Protein AF-A0A7V4FZ25-F1 (afdb_monomer_lite)

Radius of gyration: 13.08 Å; chains: 1; bounding box: 27×29×30 Å

Structure (mmCIF, N/CA/C/O backbone):
data_AF-A0A7V4FZ25-F1
#
_entry.id   AF-A0A7V4FZ25-F1
#
loop_
_atom_site.group_PDB
_atom_site.id
_atom_site.type_symbol
_atom_site.label_atom_id
_atom_site.label_alt_id
_atom_site.label_comp_id
_atom_site.label_asym_id
_atom_site.label_entity_id
_atom_site.label_seq_id
_atom_site.pdbx_PDB_ins_code
_atom_site.Cartn_x
_atom_site.Cartn_y
_atom_site.Cartn_z
_atom_site.occupancy
_atom_site.B_iso_or_equiv
_atom_site.auth_seq_id
_atom_site.auth_comp_id
_atom_site.auth_asym_id
_atom_site.auth_atom_id
_atom_site.pdbx_PDB_model_num
ATOM 1 N N . MET A 1 1 ? -6.986 15.927 11.518 1.00 80.25 1 MET A N 1
ATOM 2 C CA . MET A 1 1 ? -6.203 16.399 10.353 1.00 80.25 1 MET A CA 1
ATOM 3 C C . MET A 1 1 ? -5.721 15.170 9.613 1.00 80.25 1 MET A C 1
ATOM 5 O O . MET A 1 1 ? -5.209 14.267 10.265 1.00 80.25 1 MET A O 1
ATOM 9 N N . THR A 1 2 ? -5.935 15.107 8.302 1.00 90.19 2 THR A N 1
ATOM 10 C CA . THR A 1 2 ? -5.576 13.933 7.498 1.00 90.19 2 THR A CA 1
ATOM 11 C C . THR A 1 2 ? -4.122 14.043 7.044 1.00 90.19 2 THR A C 1
ATOM 13 O O . THR A 1 2 ? -3.724 15.061 6.474 1.00 90.19 2 THR A O 1
ATOM 16 N N . ARG A 1 3 ? -3.315 13.014 7.317 1.00 94.31 3 ARG A N 1
ATOM 17 C CA . ARG A 1 3 ? -1.909 12.899 6.904 1.00 94.31 3 ARG A CA 1
ATOM 18 C C . ARG A 1 3 ? -1.791 11.829 5.827 1.00 94.31 3 ARG A C 1
ATOM 20 O O . ARG A 1 3 ? -2.431 10.790 5.911 1.00 94.31 3 ARG A O 1
ATOM 27 N N . THR A 1 4 ? -0.942 12.053 4.829 1.00 94.94 4 THR A N 1
ATOM 28 C CA . THR A 1 4 ? -0.670 11.042 3.799 1.00 94.94 4 THR A CA 1
ATOM 29 C C . THR A 1 4 ? 0.824 10.806 3.665 1.00 94.94 4 THR A C 1
ATOM 31 O O . THR A 1 4 ? 1.589 11.739 3.396 1.00 94.94 4 THR A O 1
ATOM 34 N N . GLU A 1 5 ? 1.214 9.548 3.795 1.00 95.12 5 GLU A N 1
ATOM 35 C CA . GLU A 1 5 ? 2.581 9.054 3.692 1.00 95.12 5 GLU A CA 1
ATOM 36 C C . GLU A 1 5 ? 2.766 8.223 2.423 1.00 95.12 5 GLU A C 1
ATOM 38 O O . GLU A 1 5 ? 1.811 7.665 1.878 1.00 95.12 5 GLU A O 1
ATOM 43 N N . VAL A 1 6 ? 4.008 8.170 1.940 1.00 94.56 6 VAL A N 1
ATOM 44 C CA . VAL A 1 6 ? 4.397 7.356 0.787 1.00 94.56 6 VAL A CA 1
ATOM 45 C C . VAL A 1 6 ? 5.544 6.467 1.214 1.00 94.56 6 VAL A C 1
ATOM 47 O O . VAL A 1 6 ? 6.602 6.975 1.587 1.00 94.56 6 VAL A O 1
ATOM 50 N N . TYR A 1 7 ? 5.338 5.162 1.118 1.00 94.88 7 TYR A N 1
ATOM 51 C CA . TYR A 1 7 ? 6.369 4.167 1.352 1.00 94.88 7 TYR A CA 1
ATOM 52 C C . TYR A 1 7 ? 6.880 3.642 0.018 1.00 94.88 7 TYR A C 1
ATOM 54 O O . TYR A 1 7 ? 6.080 3.301 -0.852 1.00 94.88 7 TYR A O 1
ATOM 62 N N . THR A 1 8 ? 8.200 3.587 -0.141 1.00 92.94 8 THR A N 1
ATOM 63 C CA . THR A 1 8 ? 8.840 3.223 -1.414 1.00 92.94 8 THR A CA 1
ATOM 64 C C . THR A 1 8 ? 9.739 1.997 -1.322 1.00 92.94 8 THR A C 1
ATOM 66 O O . THR A 1 8 ? 10.437 1.681 -2.279 1.00 92.94 8 THR A O 1
ATOM 69 N N . THR A 1 9 ? 9.753 1.314 -0.175 1.00 92.50 9 THR A N 1
ATOM 70 C CA . THR A 1 9 ? 10.602 0.143 0.053 1.00 92.50 9 THR A CA 1
ATOM 71 C C . THR A 1 9 ? 9.761 -1.069 0.470 1.00 92.50 9 THR A C 1
ATOM 73 O O . THR A 1 9 ? 8.716 -0.890 1.107 1.00 92.50 9 THR A O 1
ATOM 76 N N . PRO A 1 10 ? 10.158 -2.304 0.107 1.00 91.81 10 PRO A N 1
ATOM 77 C CA . PRO A 1 10 ? 9.368 -3.505 0.395 1.00 91.81 10 PRO A CA 1
ATOM 78 C C . PRO A 1 10 ? 9.127 -3.774 1.888 1.00 91.81 10 PRO A C 1
ATOM 80 O O . PRO A 1 10 ? 8.116 -4.376 2.242 1.00 91.81 10 PRO A O 1
ATOM 83 N N . GLU A 1 11 ? 9.991 -3.286 2.783 1.00 95.81 11 GLU A N 1
ATOM 84 C CA . GLU A 1 11 ? 9.839 -3.420 4.243 1.00 95.81 11 GLU A CA 1
ATOM 85 C C . GLU A 1 11 ? 8.555 -2.751 4.755 1.00 95.81 11 GLU A C 1
ATOM 87 O O . GLU A 1 11 ? 8.050 -3.076 5.831 1.00 95.81 11 GLU A O 1
ATOM 92 N N . ALA A 1 12 ? 7.988 -1.831 3.971 1.00 96.31 12 ALA A N 1
ATOM 93 C CA . ALA A 1 12 ? 6.710 -1.211 4.270 1.00 96.31 12 ALA A CA 1
ATOM 94 C C . ALA A 1 12 ? 5.555 -2.216 4.328 1.00 96.31 12 ALA A C 1
ATOM 96 O O . ALA A 1 12 ? 4.629 -2.005 5.107 1.00 96.31 12 ALA A O 1
ATOM 97 N N . PHE A 1 13 ? 5.611 -3.316 3.566 1.00 96.69 13 PHE A N 1
ATOM 98 C CA . PHE A 1 13 ? 4.602 -4.369 3.678 1.00 96.69 13 PHE A CA 1
ATOM 99 C C . PHE A 1 13 ? 4.586 -4.961 5.085 1.00 96.69 13 PHE A C 1
ATOM 101 O O . PHE A 1 13 ? 3.515 -5.061 5.674 1.00 96.69 13 PHE A O 1
ATOM 108 N N . ASP A 1 14 ? 5.755 -5.261 5.653 1.00 97.88 14 ASP A N 1
ATOM 109 C CA . ASP A 1 14 ? 5.863 -5.810 7.007 1.00 97.88 14 ASP A CA 1
ATOM 110 C C . ASP A 1 14 ? 5.476 -4.783 8.071 1.00 97.88 14 ASP A C 1
ATOM 112 O O . ASP A 1 14 ? 4.720 -5.091 8.992 1.00 97.88 14 ASP A O 1
ATOM 116 N N . ARG A 1 15 ? 5.926 -3.533 7.909 1.00 97.56 15 ARG A N 1
ATOM 117 C CA . ARG A 1 15 ? 5.587 -2.441 8.829 1.00 97.56 15 ARG A CA 1
ATOM 118 C C . ARG A 1 15 ? 4.082 -2.172 8.894 1.00 97.56 15 ARG A C 1
ATOM 120 O O . ARG A 1 15 ? 3.568 -1.885 9.970 1.00 97.56 15 ARG A O 1
ATOM 127 N N . LEU A 1 16 ? 3.396 -2.227 7.753 1.00 97.62 16 LEU A N 1
ATOM 128 C CA . LEU A 1 16 ? 1.977 -1.885 7.643 1.00 97.62 16 LEU A CA 1
ATOM 129 C C . LEU A 1 16 ? 1.051 -3.095 7.802 1.00 97.62 16 LEU A C 1
ATOM 131 O O . LEU A 1 16 ? -0.154 -2.892 7.882 1.00 97.62 16 LEU A O 1
ATOM 135 N N . ALA A 1 17 ? 1.561 -4.331 7.862 1.00 97.69 17 ALA A N 1
ATOM 136 C CA . ALA A 1 17 ? 0.753 -5.552 7.774 1.00 97.69 17 ALA A CA 1
ATOM 137 C C . ALA A 1 17 ? -0.443 -5.582 8.741 1.00 97.69 17 ALA A C 1
ATOM 139 O O . ALA A 1 17 ? -1.573 -5.853 8.329 1.00 97.69 17 ALA A O 1
ATOM 140 N N . GLY A 1 18 ? -0.208 -5.249 10.015 1.00 97.62 18 GLY A N 1
ATOM 141 C CA . GLY A 1 18 ? -1.253 -5.239 11.040 1.00 97.62 18 GLY A CA 1
ATOM 142 C C . GLY A 1 18 ? -2.361 -4.223 10.750 1.00 97.62 18 GLY A C 1
ATOM 143 O O . GLY A 1 18 ? -3.536 -4.584 10.684 1.00 97.62 18 GLY A O 1
ATOM 144 N N . GLU A 1 19 ? -1.995 -2.956 10.541 1.00 97.56 19 GLU A N 1
ATOM 145 C CA . GLU A 1 19 ? -2.958 -1.878 10.285 1.00 97.56 19 GLU A CA 1
ATOM 146 C C . GLU A 1 19 ? -3.639 -2.011 8.919 1.00 97.56 19 GLU A C 1
ATOM 148 O O . GLU A 1 19 ? -4.827 -1.717 8.796 1.00 97.56 19 GLU A O 1
ATOM 153 N N . TRP A 1 20 ? -2.916 -2.504 7.909 1.00 97.81 20 TRP A N 1
ATOM 154 C CA . TRP A 1 20 ? -3.433 -2.805 6.577 1.00 97.81 20 TRP A CA 1
ATOM 155 C C . TRP A 1 20 ? -4.563 -3.821 6.665 1.00 97.81 20 TRP A C 1
ATOM 157 O O . TRP A 1 20 ? -5.674 -3.553 6.211 1.00 97.81 20 TRP A O 1
ATOM 167 N N . ASN A 1 21 ? -4.305 -4.985 7.264 1.00 97.50 21 ASN A N 1
ATOM 168 C CA . ASN A 1 21 ? -5.310 -6.038 7.345 1.00 97.50 21 ASN A CA 1
ATOM 169 C C . ASN A 1 21 ? -6.464 -5.633 8.276 1.00 97.50 21 ASN A C 1
ATOM 171 O O . ASN A 1 21 ? -7.615 -5.961 7.995 1.00 97.50 21 ASN A O 1
ATOM 175 N N . ALA A 1 22 ? -6.203 -4.848 9.327 1.00 97.00 22 ALA A N 1
ATOM 176 C CA . ALA A 1 22 ? -7.260 -4.265 10.153 1.00 97.00 22 ALA A CA 1
ATOM 177 C C . ALA A 1 22 ? -8.126 -3.241 9.39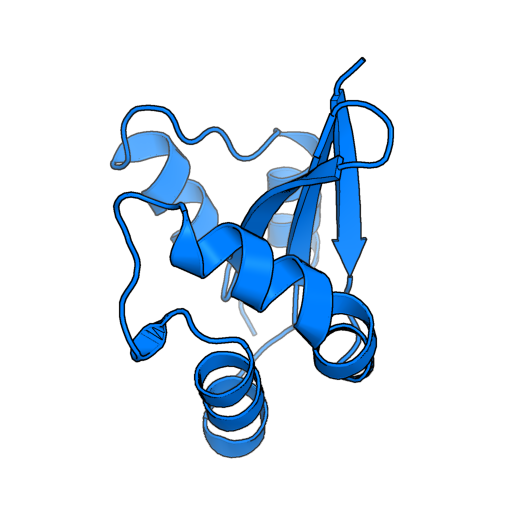3 1.00 97.00 22 ALA A C 1
ATOM 179 O O . ALA A 1 22 ? -9.327 -3.141 9.657 1.00 97.00 22 ALA A O 1
ATOM 180 N N . LEU A 1 23 ? -7.543 -2.460 8.475 1.00 96.69 23 LEU A N 1
ATOM 181 C CA . LEU A 1 23 ? -8.267 -1.555 7.575 1.00 96.69 23 LEU A CA 1
ATOM 182 C C . LEU A 1 23 ? -9.100 -2.331 6.561 1.00 96.69 23 LEU A C 1
ATOM 184 O O . LEU A 1 23 ? -10.282 -2.035 6.396 1.00 96.69 23 LEU A O 1
ATOM 188 N N . LEU A 1 24 ? -8.512 -3.340 5.926 1.00 95.69 24 LEU A N 1
ATOM 189 C CA . LEU A 1 24 ? -9.191 -4.141 4.918 1.00 95.69 24 LEU A CA 1
ATOM 190 C C . LEU A 1 24 ? -10.431 -4.837 5.486 1.00 95.69 24 LEU A C 1
ATOM 192 O O . LEU A 1 24 ? -11.503 -4.736 4.904 1.00 95.69 24 LEU A O 1
ATOM 196 N N . LYS A 1 25 ? -10.311 -5.439 6.672 1.00 96.62 25 LYS A N 1
ATOM 197 C CA . LYS A 1 25 ? -11.380 -6.214 7.325 1.00 96.62 25 LYS A CA 1
ATOM 198 C C . LYS A 1 25 ? -12.637 -5.408 7.674 1.00 96.62 25 LYS A C 1
ATOM 200 O O . LYS A 1 25 ? -13.688 -5.980 7.941 1.00 96.62 25 LYS A O 1
ATOM 205 N N . ARG A 1 26 ? -12.527 -4.076 7.724 1.00 94.94 26 ARG A N 1
ATOM 206 C CA . ARG A 1 26 ? -13.653 -3.148 7.943 1.00 94.94 26 ARG A CA 1
ATOM 207 C C . ARG A 1 26 ? -14.014 -2.337 6.694 1.00 94.94 26 ARG A C 1
ATOM 209 O O . ARG A 1 26 ? -14.850 -1.442 6.773 1.00 94.94 26 ARG A O 1
ATOM 216 N N . SER A 1 27 ? -13.355 -2.608 5.571 1.00 92.56 27 SER A N 1
ATOM 217 C CA . SER A 1 27 ? -13.603 -1.965 4.286 1.00 92.56 27 SER A CA 1
ATOM 218 C C . SER A 1 27 ? -14.713 -2.693 3.533 1.00 92.56 27 SER A C 1
ATOM 220 O O . SER A 1 27 ? -14.852 -3.910 3.627 1.00 92.56 27 SER A O 1
ATOM 222 N N . ALA A 1 28 ? -15.457 -1.964 2.703 1.00 90.69 28 ALA A N 1
ATOM 223 C CA . ALA A 1 28 ? -16.382 -2.570 1.746 1.00 90.69 28 ALA A CA 1
ATOM 224 C C . ALA A 1 28 ? -15.664 -3.415 0.667 1.00 90.69 28 ALA A C 1
ATOM 226 O O . ALA A 1 28 ? -16.314 -4.172 -0.048 1.00 90.69 28 ALA A O 1
ATOM 227 N N . SER A 1 29 ? -14.336 -3.297 0.562 1.00 86.31 29 SER A N 1
ATOM 228 C CA . SER A 1 29 ? -13.495 -3.990 -0.421 1.00 86.31 29 SER A CA 1
ATOM 229 C C . SER A 1 29 ? -12.681 -5.151 0.177 1.00 86.31 29 SER A C 1
ATOM 231 O O . SER A 1 29 ? -11.609 -5.454 -0.341 1.00 86.31 29 SER A O 1
ATOM 233 N N . ASP A 1 30 ? -13.138 -5.786 1.265 1.00 91.50 30 ASP A N 1
ATOM 234 C CA . ASP A 1 30 ? -12.450 -6.923 1.908 1.00 91.50 30 ASP A CA 1
ATOM 235 C C . ASP A 1 30 ? -12.353 -8.145 0.973 1.00 91.50 30 ASP A C 1
ATOM 237 O O . ASP A 1 30 ? -13.254 -8.980 0.883 1.00 91.50 30 ASP A O 1
ATOM 241 N N . THR A 1 31 ? -11.261 -8.221 0.213 1.00 89.06 31 THR A N 1
ATOM 242 C CA . THR A 1 31 ? -10.995 -9.285 -0.758 1.00 89.06 31 THR A CA 1
ATOM 243 C C . THR A 1 31 ? -9.566 -9.782 -0.606 1.00 89.06 31 THR A C 1
ATOM 245 O O . THR A 1 31 ? -8.661 -9.012 -0.283 1.00 89.06 31 THR A O 1
ATOM 248 N N . LEU A 1 32 ? -9.338 -11.066 -0.906 1.00 84.19 32 LEU A N 1
ATOM 249 C CA . LEU A 1 32 ? -8.016 -11.694 -0.805 1.00 84.19 32 LEU A CA 1
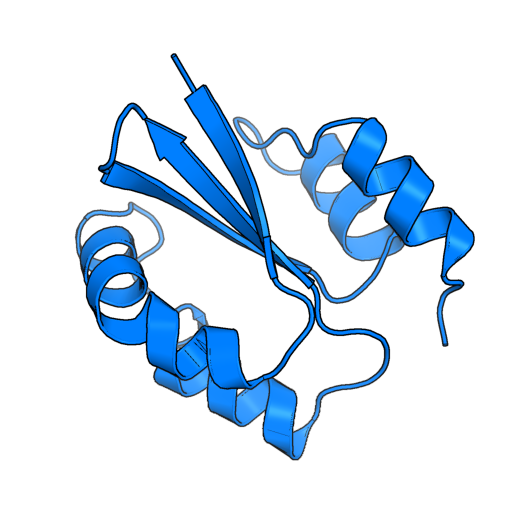ATOM 250 C C . LEU A 1 32 ? -6.935 -10.918 -1.571 1.00 84.19 32 LEU A C 1
ATOM 252 O O . LEU A 1 32 ? -5.816 -10.790 -1.094 1.00 84.19 32 LEU A O 1
ATOM 256 N N . PHE A 1 33 ? -7.271 -10.367 -2.739 1.00 86.25 33 PHE A N 1
ATOM 257 C CA . PHE A 1 33 ? -6.318 -9.635 -3.575 1.00 86.25 33 PHE A CA 1
ATOM 258 C C . PHE A 1 33 ? -5.817 -8.339 -2.938 1.00 86.25 33 PHE A C 1
ATOM 260 O O . PHE A 1 33 ? -4.801 -7.801 -3.368 1.00 86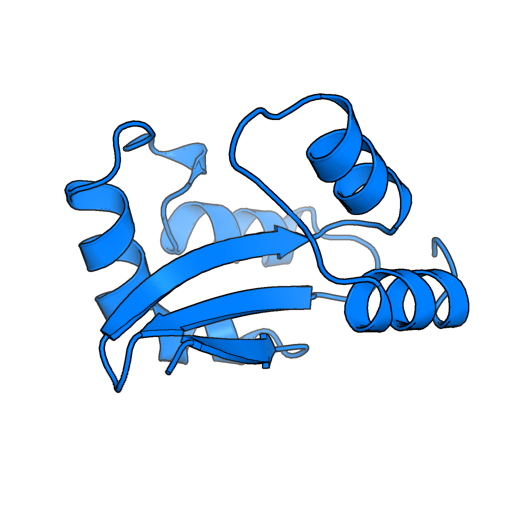.25 33 PHE A O 1
ATOM 267 N N . LEU A 1 34 ? -6.523 -7.822 -1.935 1.00 91.75 34 LEU A N 1
ATOM 268 C CA . LEU A 1 34 ? -6.165 -6.599 -1.232 1.00 91.75 34 LEU A CA 1
ATOM 269 C C . LEU A 1 34 ? -5.527 -6.866 0.132 1.00 91.75 34 LEU A C 1
ATOM 271 O O . LEU A 1 34 ? -5.178 -5.899 0.805 1.00 91.75 34 LEU A O 1
ATOM 275 N N . THR A 1 35 ? -5.336 -8.125 0.542 1.00 94.88 35 THR A N 1
ATOM 276 C CA . THR A 1 35 ? -4.598 -8.438 1.775 1.00 94.88 35 THR A CA 1
ATOM 277 C C . THR A 1 35 ? -3.133 -8.045 1.642 1.00 94.88 35 THR A C 1
ATOM 279 O O . THR A 1 35 ? -2.563 -8.043 0.544 1.00 94.88 35 THR A O 1
ATOM 282 N N . ASN A 1 36 ? -2.502 -7.721 2.770 1.00 97.25 36 ASN A N 1
ATOM 283 C CA . ASN A 1 36 ? -1.080 -7.401 2.789 1.00 97.25 36 ASN A CA 1
ATOM 284 C C . ASN A 1 36 ? -0.234 -8.560 2.239 1.00 97.25 36 ASN A C 1
ATOM 286 O O . ASN A 1 36 ? 0.688 -8.337 1.464 1.00 97.25 36 ASN A O 1
ATOM 290 N N . GLU A 1 37 ? -0.583 -9.796 2.586 1.00 96.06 37 GLU A N 1
ATOM 291 C CA . GLU A 1 37 ? 0.119 -11.013 2.192 1.00 96.06 37 GLU A CA 1
ATOM 292 C C . GLU A 1 37 ? 0.093 -11.213 0.676 1.00 96.06 37 GLU A C 1
ATOM 294 O O . GLU A 1 37 ? 1.126 -11.529 0.071 1.00 96.06 37 GLU A O 1
ATOM 299 N N . TRP A 1 38 ? -1.074 -11.000 0.056 1.00 92.12 38 TRP A N 1
ATOM 300 C CA . TRP A 1 38 ? -1.208 -11.076 -1.392 1.00 92.12 38 TRP A CA 1
ATOM 301 C C . TRP A 1 38 ? -0.426 -9.955 -2.065 1.00 92.12 38 TRP A C 1
ATOM 303 O O . TRP A 1 38 ? 0.359 -10.227 -2.964 1.00 92.12 38 TRP A O 1
ATOM 313 N N . GLN A 1 39 ? -0.581 -8.711 -1.608 1.00 94.00 39 GLN A N 1
ATOM 314 C CA . GLN A 1 39 ? 0.100 -7.555 -2.196 1.00 94.00 39 GLN A CA 1
ATOM 315 C C . GLN A 1 39 ? 1.624 -7.654 -2.069 1.00 94.00 39 GLN A C 1
ATOM 317 O O . GLN A 1 39 ? 2.336 -7.447 -3.049 1.00 94.00 39 GLN A O 1
ATOM 322 N N . LYS A 1 40 ? 2.131 -8.072 -0.903 1.00 94.62 40 LYS A N 1
ATOM 323 C CA . LYS A 1 40 ? 3.554 -8.345 -0.667 1.00 94.62 40 LYS A CA 1
ATOM 324 C C . LYS A 1 40 ? 4.078 -9.426 -1.608 1.00 94.62 40 LYS A C 1
ATOM 326 O O . LYS A 1 40 ? 5.152 -9.275 -2.181 1.00 94.62 40 LYS A O 1
ATOM 331 N N . THR A 1 41 ? 3.336 -10.524 -1.756 1.00 90.19 41 THR A N 1
ATOM 332 C CA . THR A 1 41 ? 3.731 -11.638 -2.629 1.00 90.19 41 THR A CA 1
ATOM 333 C C . THR A 1 41 ? 3.687 -11.225 -4.093 1.00 90.19 41 THR A C 1
ATOM 335 O O . THR A 1 41 ? 4.667 -11.407 -4.802 1.00 90.19 41 THR A O 1
ATOM 338 N N . TRP A 1 42 ? 2.594 -10.609 -4.539 1.00 89.19 42 TRP A N 1
ATOM 339 C CA . TRP A 1 42 ? 2.437 -10.137 -5.909 1.00 89.19 42 TRP A CA 1
ATOM 340 C C . TRP A 1 42 ? 3.563 -9.182 -6.296 1.00 89.19 42 TRP A C 1
ATOM 342 O O . TRP A 1 42 ? 4.169 -9.345 -7.349 1.00 89.19 42 TRP A O 1
ATOM 352 N N . TRP A 1 43 ? 3.908 -8.245 -5.414 1.00 88.12 43 TRP A N 1
ATOM 353 C CA . TRP A 1 43 ? 4.958 -7.278 -5.699 1.00 88.12 43 TRP A CA 1
ATOM 354 C C . TRP A 1 43 ? 6.373 -7.855 -5.624 1.00 88.12 43 TRP A C 1
ATOM 356 O O . TRP A 1 43 ? 7.255 -7.387 -6.334 1.00 88.12 43 TRP A O 1
ATOM 366 N N . ARG A 1 44 ? 6.586 -8.911 -4.832 1.00 89.12 44 ARG A N 1
ATOM 367 C CA . ARG A 1 44 ? 7.851 -9.655 -4.813 1.00 89.12 44 ARG A CA 1
ATOM 368 C C . ARG A 1 44 ? 8.056 -10.498 -6.074 1.00 89.12 44 ARG A C 1
ATOM 370 O O . ARG A 1 44 ? 9.173 -10.556 -6.568 1.00 89.12 44 ARG A O 1
ATOM 377 N N . GLU A 1 45 ? 7.012 -11.178 -6.545 1.00 87.12 45 GLU A N 1
ATOM 378 C CA . GLU A 1 45 ? 7.131 -12.180 -7.617 1.00 87.12 45 GLU A CA 1
ATOM 379 C C . GLU A 1 45 ? 6.865 -11.612 -9.018 1.00 87.12 45 GLU A C 1
ATOM 381 O O . GLU A 1 45 ? 7.461 -12.058 -9.992 1.00 87.12 45 GLU A O 1
ATOM 386 N N . LEU A 1 46 ? 5.934 -10.663 -9.132 1.00 80.38 46 LEU A N 1
ATOM 387 C CA . LEU A 1 46 ? 5.407 -10.149 -10.405 1.00 80.38 46 LEU A CA 1
ATOM 388 C C . LEU A 1 46 ? 5.528 -8.629 -10.516 1.00 80.38 46 LEU A C 1
ATOM 390 O O . LEU A 1 46 ? 5.022 -8.031 -11.467 1.00 80.38 46 LEU A O 1
ATOM 394 N N . GLY A 1 47 ? 6.118 -7.996 -9.506 1.00 74.88 47 GLY A N 1
ATOM 395 C CA . GLY A 1 47 ? 6.203 -6.558 -9.447 1.00 74.88 47 GLY A CA 1
ATOM 396 C C . GLY A 1 47 ? 7.259 -5.969 -10.357 1.00 74.88 47 GLY A C 1
ATOM 397 O O . GLY A 1 47 ? 8.380 -6.459 -10.416 1.00 74.88 47 GLY A O 1
ATOM 398 N N . GLU A 1 48 ? 6.903 -4.883 -11.035 1.00 76.50 48 GLU A N 1
ATOM 399 C CA . GLU A 1 48 ? 7.772 -4.177 -11.974 1.00 76.50 48 GLU A CA 1
ATOM 400 C C . GLU A 1 48 ? 7.644 -2.669 -11.757 1.00 76.50 48 GLU A C 1
ATOM 402 O O . GLU A 1 48 ? 6.535 -2.157 -11.591 1.00 76.50 48 GLU A O 1
ATOM 407 N N . GLY A 1 49 ? 8.766 -1.952 -11.798 1.00 80.12 49 GLY A N 1
ATOM 408 C CA . GLY A 1 49 ? 8.824 -0.514 -11.541 1.00 80.12 49 GLY A CA 1
ATOM 409 C C . GLY A 1 49 ? 9.018 -0.166 -10.062 1.00 80.12 49 GLY A C 1
ATOM 410 O O . GLY A 1 49 ? 9.410 -0.995 -9.239 1.00 80.12 49 GLY A O 1
ATOM 411 N N . GLU A 1 50 ? 8.785 1.100 -9.715 1.00 84.62 50 GLU A N 1
ATOM 412 C CA . GLU A 1 50 ? 8.992 1.590 -8.352 1.00 84.62 50 GLU A CA 1
ATOM 413 C C . GLU A 1 50 ? 7.788 1.293 -7.448 1.00 84.62 50 GLU A C 1
ATOM 415 O O . GLU A 1 50 ? 6.681 1.782 -7.680 1.00 84.62 50 GLU A O 1
ATOM 420 N N . LEU A 1 51 ? 8.014 0.567 -6.347 1.00 87.62 51 LEU A N 1
ATOM 421 C CA . LEU A 1 51 ? 7.014 0.402 -5.291 1.00 87.62 51 LEU A CA 1
ATOM 422 C C . LEU A 1 51 ? 6.595 1.757 -4.734 1.00 87.62 51 LEU A C 1
ATOM 424 O O . LEU A 1 51 ? 7.432 2.525 -4.261 1.00 87.62 51 LEU A O 1
ATOM 428 N N . ARG A 1 52 ? 5.286 2.010 -4.692 1.00 90.19 52 ARG A N 1
ATOM 429 C CA . ARG A 1 52 ? 4.717 3.119 -3.927 1.00 90.19 52 ARG A CA 1
ATOM 430 C C . ARG A 1 52 ? 3.452 2.690 -3.213 1.00 90.19 52 ARG A C 1
ATOM 432 O O . ARG A 1 52 ? 2.443 2.426 -3.850 1.00 90.19 52 ARG A O 1
ATOM 439 N N . ILE A 1 53 ? 3.485 2.667 -1.888 1.00 93.69 53 ILE A N 1
ATOM 440 C CA . ILE A 1 53 ? 2.292 2.465 -1.062 1.00 93.69 53 ILE A CA 1
ATOM 441 C C . ILE A 1 53 ? 1.888 3.824 -0.516 1.00 93.69 53 ILE A C 1
ATOM 443 O O . ILE A 1 53 ? 2.628 4.443 0.253 1.00 93.69 53 ILE A O 1
ATOM 447 N N . LEU A 1 54 ? 0.714 4.293 -0.924 1.00 94.56 54 LEU A N 1
ATOM 448 C CA . LEU A 1 54 ? 0.072 5.441 -0.307 1.00 94.56 54 LEU A CA 1
ATOM 449 C C . LEU A 1 54 ? -0.654 4.991 0.949 1.00 94.56 54 LEU A C 1
ATOM 451 O O . LEU A 1 54 ? -1.522 4.129 0.869 1.00 94.56 54 LEU A O 1
ATOM 455 N N . ALA A 1 55 ? -0.338 5.613 2.078 1.00 95.69 55 ALA A N 1
ATOM 456 C CA . ALA A 1 55 ? -1.025 5.394 3.342 1.00 95.69 55 ALA A CA 1
ATOM 457 C C . ALA A 1 55 ? -1.646 6.712 3.811 1.00 95.69 55 ALA A C 1
ATOM 459 O O . ALA A 1 55 ? -0.969 7.739 3.895 1.00 95.69 55 ALA A O 1
ATOM 460 N N . MET A 1 56 ? -2.947 6.697 4.081 1.00 96.19 56 MET A N 1
ATOM 461 C CA . MET A 1 56 ? -3.707 7.843 4.559 1.00 96.19 56 MET A CA 1
ATOM 462 C C . MET A 1 56 ? -4.127 7.607 6.001 1.00 96.19 56 MET A C 1
ATOM 464 O O . MET A 1 56 ? -4.716 6.576 6.320 1.00 96.19 56 MET A O 1
ATOM 468 N N . TYR A 1 57 ? -3.845 8.587 6.846 1.00 96.00 57 TYR A N 1
ATOM 469 C CA . TYR A 1 57 ? -4.096 8.551 8.273 1.00 96.00 57 TYR A CA 1
ATOM 470 C C . TYR A 1 57 ? -5.029 9.688 8.674 1.00 96.00 57 TYR A C 1
ATOM 472 O O . TYR A 1 57 ? -4.837 10.831 8.254 1.00 96.00 57 TYR A O 1
ATOM 480 N N . GLU A 1 58 ? -5.996 9.393 9.533 1.00 95.94 58 GLU A N 1
ATOM 481 C CA . GLU A 1 58 ? -6.671 10.401 10.345 1.00 95.94 58 GLU A CA 1
ATOM 482 C C . GLU A 1 58 ? -6.157 10.286 11.774 1.00 95.94 58 GLU A C 1
ATOM 484 O O . GLU A 1 58 ? -6.323 9.255 12.427 1.00 95.94 58 GLU A O 1
ATOM 489 N N . SER A 1 59 ? -5.498 11.347 12.249 1.00 91.62 59 SER A N 1
ATOM 490 C CA . SER A 1 59 ? -4.686 11.280 13.469 1.00 91.62 59 SER A CA 1
ATOM 491 C C . SER A 1 59 ? -3.641 10.159 13.334 1.00 91.62 59 SER A C 1
ATOM 493 O O . SER A 1 59 ? -2.800 10.249 12.439 1.00 91.62 59 SER A O 1
ATOM 495 N N . ASP A 1 60 ? -3.721 9.105 14.149 1.00 90.88 60 ASP A N 1
ATOM 496 C CA . ASP A 1 60 ? -2.819 7.947 14.090 1.00 90.88 60 ASP A CA 1
ATOM 497 C C . ASP A 1 60 ? -3.477 6.696 13.486 1.00 90.88 60 ASP A C 1
ATOM 499 O O . ASP A 1 60 ? -2.836 5.659 13.376 1.00 90.88 60 ASP A O 1
ATOM 503 N N . ALA A 1 61 ? -4.745 6.772 13.070 1.00 93.81 61 ALA A N 1
ATOM 504 C CA . ALA A 1 61 ? -5.453 5.632 12.500 1.00 93.81 61 ALA A CA 1
ATOM 505 C C . ALA A 1 61 ? -5.277 5.584 10.980 1.00 93.81 61 ALA A C 1
ATOM 507 O O . ALA A 1 61 ? -5.623 6.539 10.283 1.00 93.81 61 ALA A O 1
ATOM 508 N N . LEU A 1 62 ? -4.802 4.453 10.451 1.00 96.38 62 LEU A N 1
ATOM 509 C CA . LEU A 1 62 ? -4.784 4.203 9.010 1.00 96.38 62 LEU A CA 1
ATOM 510 C C . LEU A 1 62 ? -6.224 4.088 8.483 1.00 96.38 62 LEU A C 1
ATOM 512 O O . LEU A 1 62 ? -6.940 3.147 8.829 1.00 96.38 62 LEU A O 1
ATOM 516 N N . VAL A 1 63 ? -6.645 5.032 7.642 1.00 95.75 63 VAL A N 1
ATOM 517 C CA . VAL A 1 63 ? -8.002 5.121 7.068 1.00 95.75 63 VAL A CA 1
ATOM 518 C C . VAL A 1 63 ? -8.056 4.822 5.570 1.00 95.75 63 VAL A C 1
ATOM 520 O O . VAL A 1 63 ? -9.131 4.566 5.041 1.00 95.75 63 VAL A O 1
ATOM 523 N N . GLY A 1 64 ? -6.912 4.807 4.885 1.00 93.94 64 GLY A N 1
ATOM 524 C CA . GLY A 1 64 ? -6.827 4.449 3.472 1.00 93.94 64 GLY A CA 1
ATOM 525 C C . GLY A 1 64 ? -5.453 3.903 3.113 1.00 93.94 64 GLY A C 1
ATOM 526 O O . GLY A 1 64 ? -4.444 4.368 3.642 1.00 93.94 64 GLY A O 1
ATOM 527 N N . ILE A 1 65 ? -5.405 2.927 2.207 1.00 95.06 65 ILE A N 1
ATOM 528 C CA . ILE A 1 65 ? -4.153 2.377 1.692 1.00 95.06 65 ILE A CA 1
ATOM 529 C C . ILE A 1 65 ? -4.296 2.000 0.220 1.00 95.06 65 ILE A C 1
ATOM 531 O O . ILE A 1 65 ? -5.319 1.448 -0.182 1.00 95.06 65 ILE A O 1
ATOM 535 N N . ALA A 1 66 ? -3.287 2.321 -0.586 1.00 90.31 66 ALA A N 1
ATOM 536 C CA . ALA A 1 66 ? -3.258 1.976 -2.002 1.00 90.31 66 ALA A CA 1
ATOM 537 C C . ALA A 1 66 ? -1.819 1.685 -2.459 1.00 90.31 66 ALA A C 1
ATOM 539 O O . ALA A 1 66 ? -0.999 2.609 -2.503 1.00 90.31 66 ALA A O 1
ATOM 540 N N . PRO A 1 67 ? -1.487 0.432 -2.813 1.00 83.19 67 PRO A N 1
ATOM 541 C CA . PRO A 1 67 ? -0.288 0.138 -3.582 1.00 83.19 67 PRO A CA 1
ATOM 542 C C . PRO A 1 67 ? -0.490 0.630 -5.020 1.00 83.19 67 PRO A C 1
ATOM 544 O O . PRO A 1 67 ? -1.421 0.226 -5.714 1.00 83.19 67 PRO A O 1
ATOM 547 N N . LEU A 1 68 ? 0.370 1.540 -5.464 1.00 79.19 68 LEU A N 1
ATOM 548 C CA . LEU A 1 68 ? 0.353 2.100 -6.807 1.00 79.19 68 LEU A CA 1
ATOM 549 C C . LEU A 1 68 ? 1.444 1.452 -7.652 1.00 79.19 68 LEU A C 1
ATOM 551 O O . LEU A 1 68 ? 2.618 1.491 -7.293 1.00 79.19 68 LEU A O 1
ATOM 555 N N . LYS A 1 69 ? 1.032 0.901 -8.798 1.00 70.75 69 LYS A N 1
ATOM 556 C CA . LYS A 1 69 ? 1.930 0.311 -9.800 1.00 70.75 69 LYS A CA 1
ATOM 557 C C . LYS A 1 69 ? 2.562 1.360 -10.720 1.00 70.75 69 LYS A C 1
ATOM 559 O O . LYS A 1 69 ? 3.711 1.216 -11.103 1.00 70.75 69 LYS A O 1
ATOM 564 N N . SER A 1 70 ? 1.803 2.375 -11.134 1.00 74.06 70 SER A N 1
ATOM 565 C CA . SER A 1 70 ? 2.252 3.352 -12.136 1.00 74.06 70 SER A CA 1
ATOM 566 C C . SER A 1 70 ? 1.492 4.671 -12.042 1.00 74.06 70 SER A C 1
ATOM 568 O O . SER A 1 70 ? 0.425 4.740 -11.416 1.00 74.06 70 SER A O 1
ATOM 570 N N . LEU A 1 71 ? 2.011 5.711 -12.710 1.00 74.12 71 LEU A N 1
ATOM 571 C CA . LEU A 1 71 ? 1.284 6.971 -12.889 1.00 74.12 71 LEU A CA 1
ATOM 572 C C . LEU A 1 71 ? -0.074 6.715 -13.543 1.00 74.12 71 LEU A C 1
ATOM 574 O O . LEU A 1 71 ? -1.093 7.214 -13.070 1.00 74.12 71 LEU A O 1
ATOM 578 N N . LYS A 1 72 ? -0.088 5.875 -14.582 1.00 76.94 72 LYS A N 1
ATOM 579 C CA . LYS A 1 72 ? -1.299 5.519 -15.320 1.00 76.94 72 LYS A CA 1
ATOM 580 C C . LYS A 1 72 ? -2.365 4.875 -14.430 1.00 76.94 72 LYS A C 1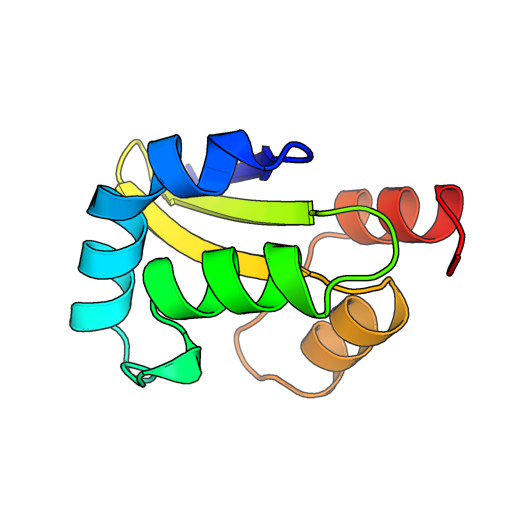
ATOM 582 O O . LYS A 1 72 ? -3.539 5.206 -14.552 1.00 76.94 72 LYS A O 1
ATOM 587 N N . MET A 1 73 ? -1.971 3.993 -13.506 1.00 78.62 73 MET A N 1
ATOM 588 C CA . MET A 1 73 ? -2.901 3.419 -12.524 1.00 78.62 73 MET A CA 1
ATOM 589 C C . MET A 1 73 ? -3.459 4.505 -11.593 1.00 78.62 73 MET A C 1
ATOM 591 O O . MET A 1 73 ? -4.661 4.551 -11.354 1.00 78.62 73 MET A O 1
ATOM 595 N N . ALA A 1 74 ? -2.610 5.406 -11.094 1.00 78.38 74 ALA A N 1
ATOM 596 C CA . ALA A 1 74 ? -3.045 6.487 -10.210 1.00 78.38 74 ALA A CA 1
ATOM 597 C C . ALA A 1 74 ? -4.005 7.473 -10.904 1.00 78.38 74 ALA A C 1
ATOM 599 O O . ALA A 1 74 ? -4.991 7.897 -10.302 1.00 78.38 74 ALA A O 1
ATOM 600 N N . GLN A 1 75 ? -3.748 7.800 -12.174 1.00 81.50 75 GLN A N 1
ATOM 601 C CA . GLN A 1 75 ? -4.643 8.604 -13.013 1.00 81.50 75 GLN A CA 1
ATOM 602 C C . GLN A 1 75 ? -5.984 7.895 -13.225 1.00 81.50 75 GLN A C 1
ATOM 604 O O . GLN A 1 75 ? -7.030 8.490 -12.978 1.00 81.50 75 GLN A O 1
ATOM 609 N N . PHE A 1 76 ? -5.957 6.600 -13.563 1.00 81.75 76 PHE A N 1
ATOM 610 C CA . PHE A 1 76 ? -7.170 5.798 -13.706 1.00 81.75 76 PHE A CA 1
ATOM 611 C C . PHE A 1 76 ? -8.024 5.823 -12.432 1.00 81.75 76 PHE A C 1
ATOM 613 O O . PHE A 1 76 ? -9.238 5.994 -12.525 1.00 81.75 76 PHE A O 1
ATOM 620 N N . MET A 1 77 ? -7.409 5.697 -11.250 1.00 80.19 77 MET A N 1
ATOM 621 C CA . MET A 1 77 ? -8.130 5.758 -9.974 1.00 80.19 77 MET A CA 1
ATOM 622 C C . MET A 1 77 ? -8.824 7.109 -9.762 1.00 80.19 77 MET A C 1
ATOM 624 O O . MET A 1 77 ? -9.987 7.121 -9.371 1.00 80.19 77 MET A O 1
ATOM 628 N N . ASN A 1 78 ? -8.150 8.227 -10.058 1.00 81.56 78 ASN A N 1
ATOM 629 C CA . ASN A 1 78 ? -8.740 9.567 -9.937 1.00 81.56 78 ASN A CA 1
ATOM 630 C C . ASN A 1 78 ? -9.924 9.789 -10.878 1.00 81.56 78 ASN A C 1
ATOM 632 O O . ASN A 1 78 ? -10.878 10.473 -10.518 1.00 81.56 78 ASN A O 1
ATOM 636 N N . GLU A 1 79 ? -9.841 9.248 -12.088 1.00 84.94 79 GLU A N 1
ATOM 637 C CA . GLU A 1 79 ? -10.857 9.446 -13.119 1.00 84.94 79 GLU A CA 1
ATOM 638 C C . GLU A 1 79 ? -12.059 8.512 -12.945 1.00 84.94 79 GLU A C 1
ATOM 640 O O . GLU A 1 79 ? -13.190 8.904 -13.225 1.00 84.94 79 GLU A O 1
ATOM 645 N N . ASN A 1 80 ? -11.827 7.276 -12.490 1.00 78.12 80 ASN A N 1
ATOM 646 C CA . ASN A 1 80 ? -12.807 6.194 -12.612 1.00 78.12 80 ASN A CA 1
ATOM 647 C C . ASN A 1 80 ? -13.301 5.632 -11.274 1.00 78.12 80 ASN A C 1
ATOM 649 O O . ASN A 1 80 ? -14.238 4.834 -11.282 1.00 78.12 80 ASN A O 1
ATOM 653 N N . VAL A 1 81 ? -12.709 6.009 -10.132 1.00 71.19 81 VAL A N 1
ATOM 654 C CA . VAL A 1 81 ? -13.098 5.466 -8.820 1.00 71.19 81 VAL A CA 1
ATOM 655 C C . VAL A 1 81 ? -13.691 6.561 -7.921 1.00 71.19 81 VAL A C 1
ATOM 657 O O . VAL A 1 81 ? -12.950 7.339 -7.316 1.00 71.19 81 VAL A O 1
ATOM 660 N N . PRO A 1 82 ? -15.031 6.628 -7.782 1.00 64.69 82 PRO A N 1
ATOM 661 C CA . PRO A 1 82 ? -15.692 7.611 -6.927 1.00 64.69 82 PRO A CA 1
ATOM 662 C C . PRO A 1 82 ? -15.219 7.529 -5.472 1.00 64.69 82 PRO A C 1
ATOM 664 O O . PRO A 1 82 ? -15.144 6.448 -4.891 1.00 64.69 82 PRO A O 1
ATOM 667 N N . GLY A 1 83 ? -14.928 8.683 -4.869 1.00 65.00 83 GLY A N 1
ATOM 668 C CA . GLY A 1 83 ? -14.468 8.773 -3.479 1.00 65.00 83 GLY A CA 1
ATOM 669 C C . GLY A 1 83 ? -12.970 8.520 -3.274 1.00 65.00 83 GLY A C 1
ATOM 670 O O . GLY A 1 83 ? -12.493 8.674 -2.152 1.00 65.00 83 GLY A O 1
ATOM 671 N N . ILE A 1 84 ? -12.213 8.199 -4.331 1.00 70.81 84 ILE A N 1
ATOM 672 C CA . ILE A 1 84 ? -10.748 8.141 -4.291 1.00 70.81 84 ILE A CA 1
ATOM 673 C C . ILE A 1 84 ? -10.169 9.400 -4.934 1.00 70.81 84 ILE A C 1
ATOM 675 O O . ILE A 1 84 ? -10.523 9.775 -6.047 1.00 70.81 84 ILE A O 1
ATOM 679 N N . SER A 1 85 ? -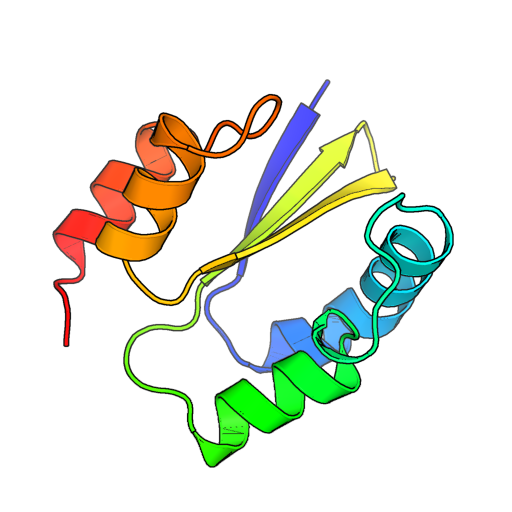9.242 10.046 -4.227 1.00 76.31 85 SER A N 1
ATOM 680 C CA . SER A 1 85 ? -8.440 11.140 -4.769 1.00 76.31 85 SER A CA 1
ATOM 681 C C . SER A 1 85 ? -6.976 10.943 -4.395 1.00 76.31 85 SER A C 1
ATOM 683 O O . SER A 1 85 ? -6.586 11.044 -3.230 1.00 76.31 85 SER A O 1
ATOM 685 N N . VAL A 1 86 ? -6.158 10.644 -5.399 1.00 76.12 86 VAL A N 1
ATOM 686 C CA . VAL A 1 86 ? -4.700 10.664 -5.343 1.00 76.12 86 VAL A CA 1
ATOM 687 C C . VAL A 1 86 ? -4.242 12.124 -5.482 1.00 76.12 86 VAL A C 1
ATOM 689 O O . VAL A 1 86 ? -4.462 12.728 -6.536 1.00 76.12 86 VAL A O 1
ATOM 692 N N . PRO A 1 87 ? -3.593 12.713 -4.458 1.00 81.88 87 PRO A N 1
ATOM 693 C CA . PRO A 1 87 ? -3.208 14.127 -4.476 1.00 81.88 87 PRO A CA 1
ATOM 694 C C . PRO A 1 87 ? -2.198 14.478 -5.583 1.00 81.88 87 PRO A C 1
ATOM 696 O O . PRO A 1 87 ? -1.287 13.694 -5.853 1.00 81.88 87 PRO A O 1
ATOM 699 N N . GLU A 1 88 ? -2.253 15.704 -6.128 1.00 80.62 88 GLU A N 1
ATOM 700 C CA . GLU A 1 88 ? -1.352 16.160 -7.213 1.00 80.62 88 GLU A CA 1
ATOM 701 C C . GLU A 1 88 ? 0.138 15.943 -6.925 1.00 80.62 88 GLU A C 1
ATOM 703 O O . GLU A 1 88 ? 0.903 15.561 -7.809 1.00 80.62 88 GLU A O 1
ATOM 708 N N . ARG A 1 89 ? 0.572 16.163 -5.677 1.00 80.94 89 ARG A N 1
ATOM 709 C CA . ARG A 1 89 ? 1.976 15.961 -5.281 1.00 80.94 89 ARG A CA 1
ATOM 710 C C . ARG A 1 89 ? 2.455 14.526 -5.515 1.00 80.94 89 ARG A C 1
ATOM 712 O O . ARG A 1 89 ? 3.648 14.301 -5.678 1.00 80.94 89 ARG A O 1
ATOM 719 N N . ILE A 1 90 ? 1.542 13.557 -5.479 1.00 79.00 90 ILE A N 1
ATOM 720 C CA . ILE A 1 90 ? 1.836 12.145 -5.711 1.00 79.00 90 ILE A CA 1
ATOM 721 C C . ILE A 1 90 ? 1.904 11.869 -7.210 1.00 79.00 90 ILE A C 1
ATOM 723 O O . ILE A 1 90 ? 2.836 11.199 -7.645 1.00 79.00 90 ILE A O 1
ATOM 727 N N . LEU A 1 91 ? 0.987 12.444 -7.995 1.00 82.25 91 LEU A N 1
ATOM 728 C CA . LEU A 1 91 ? 0.997 12.341 -9.457 1.00 82.25 91 LEU A CA 1
ATOM 729 C C . LEU A 1 91 ? 2.287 12.923 -10.051 1.00 82.25 91 LEU A C 1
ATOM 731 O O . LEU A 1 91 ? 2.989 12.219 -10.767 1.00 82.25 91 LEU A O 1
ATOM 735 N N . LYS A 1 92 ? 2.685 14.140 -9.651 1.00 80.81 92 LYS A N 1
ATOM 736 C CA . LYS A 1 92 ? 3.944 14.767 -10.107 1.00 80.81 92 LYS A CA 1
ATOM 737 C C . LYS A 1 92 ? 5.174 13.928 -9.762 1.00 80.81 92 LYS A C 1
ATOM 739 O O . LYS A 1 92 ? 6.120 13.841 -10.536 1.00 80.81 92 LYS A O 1
ATOM 744 N N . ARG A 1 93 ? 5.165 13.276 -8.594 1.00 77.75 93 ARG A N 1
ATOM 745 C CA . ARG A 1 93 ? 6.240 12.355 -8.203 1.00 77.75 93 ARG A CA 1
ATOM 746 C C . ARG A 1 93 ? 6.240 11.077 -9.036 1.00 77.75 93 ARG A C 1
ATOM 748 O O . ARG A 1 93 ? 7.292 10.467 -9.179 1.00 77.75 93 ARG A O 1
ATOM 755 N N . LEU A 1 94 ? 5.075 10.567 -9.439 1.00 78.19 94 LEU A N 1
ATOM 756 C CA . LEU A 1 94 ? 4.939 9.354 -10.263 1.00 78.19 94 LEU A CA 1
ATOM 757 C C . LEU A 1 94 ? 5.423 9.620 -11.685 1.00 78.19 94 LEU A C 1
ATOM 759 O O . LEU A 1 94 ? 6.218 8.849 -12.199 1.00 78.19 94 LEU A O 1
ATOM 763 N N . GLU A 1 95 ? 5.044 10.761 -12.249 1.00 80.38 95 GLU A N 1
ATOM 764 C CA . GLU A 1 95 ? 5.514 11.229 -13.553 1.00 80.38 95 GLU A CA 1
ATOM 765 C C . GLU A 1 95 ? 7.036 11.385 -13.612 1.00 80.38 95 GLU A C 1
ATOM 767 O O . GLU A 1 95 ? 7.673 10.893 -14.538 1.00 80.38 95 GLU A O 1
ATOM 772 N N . ALA A 1 96 ? 7.637 11.984 -12.580 1.00 76.19 96 ALA A N 1
ATOM 773 C CA . ALA A 1 96 ? 9.083 12.184 -12.519 1.00 76.19 96 ALA A CA 1
ATOM 774 C C . ALA A 1 96 ? 9.908 10.884 -12.441 1.00 76.19 96 ALA A C 1
ATOM 776 O O . ALA A 1 96 ? 11.104 10.926 -12.716 1.00 76.19 96 ALA A O 1
ATOM 777 N N . ALA A 1 97 ? 9.308 9.755 -12.050 1.00 68.44 97 ALA A N 1
ATOM 778 C CA . ALA A 1 97 ? 10.012 8.473 -11.999 1.00 68.44 97 ALA A CA 1
ATOM 779 C C . ALA A 1 97 ? 9.973 7.689 -13.316 1.00 68.44 97 ALA A C 1
ATOM 781 O O . ALA A 1 97 ? 10.760 6.762 -13.478 1.00 68.44 97 ALA A O 1
ATOM 782 N N . GLY A 1 98 ? 9.115 8.085 -14.262 1.00 60.47 98 GLY A N 1
ATOM 783 C CA . GLY A 1 98 ? 8.904 7.352 -15.506 1.00 60.47 98 GLY A CA 1
ATOM 784 C C . GLY A 1 98 ? 8.159 6.028 -15.300 1.00 60.47 98 GLY A C 1
ATOM 785 O O . GLY A 1 98 ? 8.179 5.427 -14.226 1.00 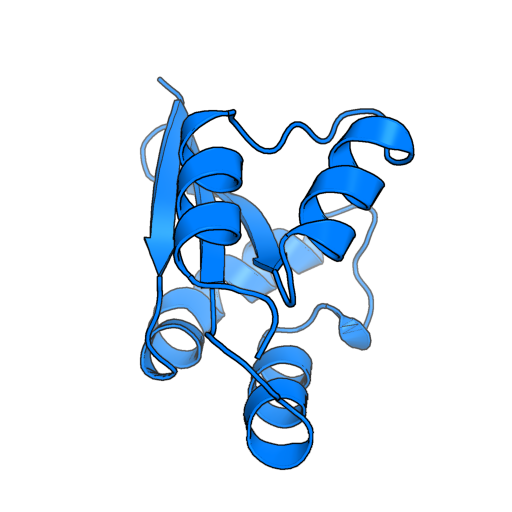60.47 98 GLY A O 1
ATOM 786 N N . ASP A 1 99 ? 7.475 5.574 -16.348 1.00 59.66 99 ASP A N 1
ATOM 787 C CA . ASP A 1 99 ? 6.965 4.206 -16.411 1.00 59.66 99 ASP A CA 1
ATOM 788 C C . ASP A 1 99 ? 8.134 3.333 -16.897 1.00 59.66 99 ASP A C 1
ATOM 790 O O . ASP A 1 99 ? 8.480 3.366 -18.079 1.00 59.66 99 ASP A O 1
ATOM 794 N N . GLY A 1 100 ? 8.812 2.672 -15.953 1.00 53.81 100 GLY A N 1
ATOM 795 C CA . GLY A 1 100 ? 9.889 1.716 -16.237 1.00 53.81 100 GLY A CA 1
ATOM 796 C C . GLY A 1 100 ? 9.422 0.521 -17.056 1.00 53.81 100 GLY A C 1
ATOM 797 O O . GLY A 1 100 ? 8.247 0.116 -16.887 1.00 53.81 100 GLY A O 1
#

Secondary structure (DSSP, 8-state):
-EEEEEE-STHHHHHHHHHHHHHHTTSTT--GGGSHHHHHHHHHHS--S--EEEEEEETTEEEEEEEE--HHHHHHHHHHSTT----HHHHHHHHTT---

Foldseek 3Di:
DKDKDKDFDLCVLVVCQVLQLVLLVPDPNNDPCSHSVNVSVCCVPVADFIWIWIFMDDPNHTNDIDTDRALVRLVCCCVPPPPDDDDPVVSVVRVVRDND

pLDDT: mean 86.59, std 10.0, range [53.81, 97.88]

Sequence (100 aa):
MTRTEVYTTPEAFDRLAGEWNALLKRSASDTLFLTNEWQKTWWRELGEGELRILAMYESDALVGIAPLKSLKMAQFMNENVPGISVPERILKRLEAAGDG